Protein AF-A0AAU4J271-F1 (afdb_monomer_lite)

Radius of gyration: 18.23 Å; chains: 1; bounding box: 43×47×31 Å

pLDDT: mean 72.88, std 18.27, range [40.47, 92.31]

Secondary structure (DSSP, 8-state):
-------SSSSSTTS-----HHHHHHHHHHHHHH-SSHHHHHHHHHHTT------

Foldseek 3Di:
DDDDPPPDPPVVVCVPPDQDPVNLVVQLVVLVVPQPDDVSSVVSCVVVVVPPPDD

Sequence (55 aa):
MSAGRKQGSDHLVTAARQTTPEERVAASRLVLRKARDHDDLHLLLEVLGLNTQAE

Structure (mmCIF, N/CA/C/O backbone):
data_AF-A0AAU4J271-F1
#
_entry.id   AF-A0AAU4J271-F1
#
loop_
_atom_site.group_PDB
_atom_site.id
_atom_site.type_symbol
_atom_site.label_atom_id
_atom_site.label_alt_id
_atom_site.label_comp_id
_atom_site.label_asym_id
_atom_site.label_entity_id
_atom_site.label_seq_id
_atom_site.pdbx_PDB_ins_code
_atom_site.Cartn_x
_atom_site.Cartn_y
_atom_site.Cartn_z
_atom_site.occupancy
_atom_site.B_iso_or_equiv
_atom_site.auth_seq_id
_atom_site.auth_comp_id
_atom_site.auth_asym_id
_atom_site.auth_atom_id
_atom_site.pdbx_PDB_model_num
ATOM 1 N N . MET A 1 1 ? -28.633 -36.904 19.513 1.00 41.16 1 MET A N 1
ATOM 2 C CA . MET A 1 1 ? -28.237 -35.498 19.745 1.00 41.16 1 MET A CA 1
ATOM 3 C C . MET A 1 1 ? -26.812 -35.345 19.248 1.00 41.16 1 MET A C 1
ATOM 5 O O . MET A 1 1 ? -25.893 -35.804 19.910 1.00 41.16 1 MET A O 1
ATOM 9 N N . SER A 1 2 ? -26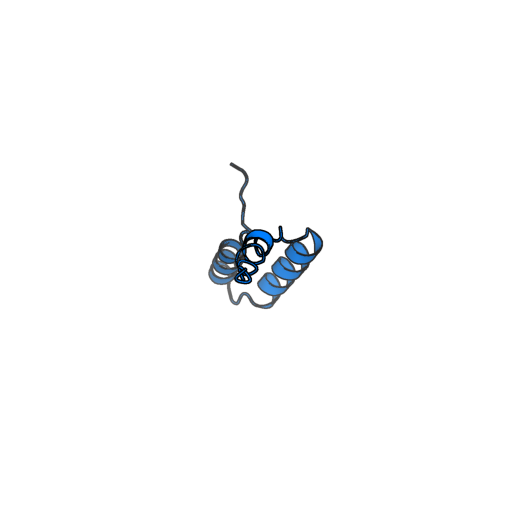.644 -34.834 18.031 1.00 44.06 2 SER A N 1
ATOM 10 C CA . SER A 1 2 ? -25.369 -34.862 17.307 1.00 44.06 2 SER A CA 1
ATOM 11 C C . SER A 1 2 ? -24.774 -33.457 17.288 1.00 44.06 2 SER A C 1
ATOM 13 O O . SER A 1 2 ? -25.416 -32.523 16.814 1.00 44.06 2 SER A O 1
ATOM 15 N N . ALA A 1 3 ? -23.571 -33.315 17.845 1.00 49.78 3 ALA A N 1
ATOM 16 C CA . ALA A 1 3 ? -22.838 -32.061 17.966 1.00 49.78 3 ALA A CA 1
ATOM 17 C C . ALA A 1 3 ? -22.568 -31.431 16.587 1.00 49.78 3 ALA A C 1
ATOM 19 O O . ALA A 1 3 ? -21.743 -31.912 15.807 1.00 49.78 3 ALA A O 1
ATOM 20 N N . GLY A 1 4 ? -23.269 -30.337 16.290 1.00 50.38 4 GLY A N 1
ATOM 21 C CA . GLY A 1 4 ? -23.057 -29.528 15.097 1.00 50.38 4 GLY A CA 1
ATOM 22 C C . GLY A 1 4 ? -21.798 -28.677 15.234 1.00 50.38 4 GLY A C 1
ATOM 23 O O . GLY A 1 4 ? -21.855 -27.552 15.717 1.00 50.38 4 GLY A O 1
ATOM 24 N N . ARG A 1 5 ? -20.655 -29.199 14.780 1.00 61.12 5 ARG A N 1
ATOM 25 C CA . ARG A 1 5 ? -19.443 -28.403 14.539 1.00 61.12 5 ARG A CA 1
ATOM 26 C C . ARG A 1 5 ? -19.666 -27.503 13.319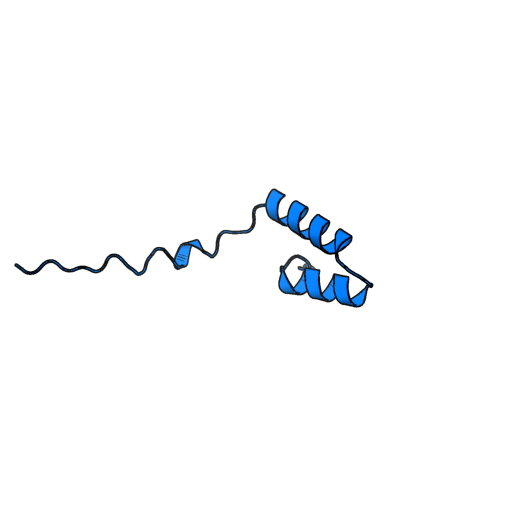 1.00 61.12 5 ARG A C 1
ATOM 28 O O . ARG A 1 5 ? -19.359 -27.887 12.197 1.00 61.12 5 ARG A O 1
ATOM 35 N N . LYS A 1 6 ? -20.213 -26.309 13.543 1.00 56.53 6 LYS A N 1
ATOM 36 C CA . LYS A 1 6 ? -20.168 -25.177 12.605 1.00 56.53 6 LYS A CA 1
ATOM 37 C C . LYS A 1 6 ? -19.506 -23.984 13.298 1.00 56.53 6 LYS A C 1
ATOM 39 O O . LYS A 1 6 ? -20.142 -22.976 13.561 1.00 56.53 6 LYS A O 1
ATOM 44 N N . GLN A 1 7 ? -18.229 -24.127 13.636 1.00 54.59 7 GLN A N 1
ATOM 45 C CA . GLN A 1 7 ? -17.404 -23.045 14.178 1.00 54.59 7 GLN A CA 1
ATOM 46 C C . GLN A 1 7 ? -16.117 -22.985 13.358 1.00 54.59 7 GLN A C 1
ATOM 48 O O . GLN A 1 7 ? -15.074 -23.484 13.758 1.00 54.59 7 GLN A O 1
ATOM 53 N N . GLY A 1 8 ? -16.232 -22.482 12.132 1.00 56.00 8 GLY A N 1
ATOM 54 C CA . GLY A 1 8 ? -15.109 -22.450 11.197 1.00 56.00 8 GLY A CA 1
ATOM 55 C C . GLY A 1 8 ? -15.298 -21.500 10.023 1.00 56.00 8 GLY A C 1
ATOM 56 O O . GLY A 1 8 ? -14.690 -21.727 8.987 1.00 56.00 8 GLY A O 1
ATOM 57 N N . SER A 1 9 ? -16.152 -20.476 10.146 1.00 53.16 9 SER A N 1
ATOM 58 C CA . SER A 1 9 ? -16.423 -19.569 9.021 1.00 53.16 9 SER A CA 1
ATOM 59 C C . SER A 1 9 ? -16.558 -18.082 9.372 1.00 53.16 9 SER A C 1
ATOM 61 O O . SER A 1 9 ? -16.900 -17.315 8.484 1.00 53.16 9 SER A O 1
ATOM 63 N N . ASP A 1 10 ? -16.240 -17.657 10.603 1.00 52.19 10 ASP A N 1
ATOM 64 C CA . ASP A 1 10 ? -16.284 -16.227 10.991 1.00 52.19 10 ASP A CA 1
ATOM 65 C C . ASP A 1 10 ? -14.900 -15.582 11.173 1.00 52.19 10 ASP A C 1
ATOM 67 O O . ASP A 1 10 ? -14.775 -14.361 11.238 1.00 52.19 10 ASP A O 1
ATOM 71 N N . HIS A 1 11 ? -13.821 -16.369 11.186 1.00 49.62 11 HIS A N 1
ATOM 72 C CA . HIS A 1 11 ? -12.466 -15.825 11.353 1.00 49.62 11 HIS A CA 1
ATOM 73 C C . HIS A 1 11 ? -11.833 -15.284 10.063 1.00 49.62 11 HIS A C 1
ATOM 75 O O . HIS A 1 11 ? -10.810 -14.612 10.135 1.00 49.62 11 HIS A O 1
ATOM 81 N N . LEU A 1 12 ? -12.438 -15.521 8.894 1.00 50.09 12 LEU A N 1
ATOM 82 C CA . LEU A 1 12 ? -11.955 -14.948 7.631 1.00 50.09 12 LEU A CA 1
ATOM 83 C C . LEU A 1 12 ? -12.550 -13.562 7.340 1.00 50.09 12 LEU A C 1
ATOM 85 O O . LEU A 1 12 ? -11.956 -12.793 6.592 1.00 50.09 12 LEU A O 1
ATOM 89 N N . VAL A 1 13 ? -13.666 -13.197 7.981 1.00 47.31 13 VAL A N 1
ATOM 90 C CA . VAL A 1 13 ? -14.318 -11.886 7.794 1.00 47.31 13 VAL A CA 1
ATOM 91 C C . VAL A 1 13 ? -13.560 -10.764 8.520 1.00 47.31 13 VAL A C 1
ATOM 93 O O . VAL A 1 13 ? -13.650 -9.600 8.147 1.00 47.31 13 VAL A O 1
ATOM 96 N N . THR A 1 14 ? -12.726 -11.103 9.506 1.00 47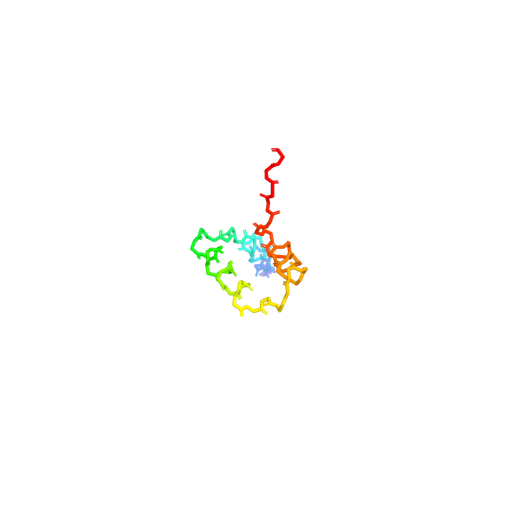.41 14 THR A N 1
ATOM 97 C CA . THR A 1 14 ? -11.893 -10.140 10.249 1.00 47.41 14 THR A CA 1
ATOM 98 C C . THR A 1 14 ? -10.460 -10.019 9.724 1.00 47.41 14 THR A C 1
ATOM 100 O O . THR A 1 14 ? -9.686 -9.235 10.267 1.00 47.41 14 THR A O 1
ATOM 103 N N . ALA A 1 15 ? -10.094 -10.733 8.651 1.00 46.72 15 ALA A N 1
ATOM 104 C CA . ALA A 1 15 ? -8.830 -10.510 7.939 1.00 46.72 15 ALA A CA 1
ATOM 105 C C . ALA A 1 15 ? -8.867 -9.249 7.054 1.00 46.72 15 ALA A C 1
ATOM 107 O O . ALA A 1 15 ? -7.819 -8.727 6.692 1.00 46.72 15 ALA A O 1
ATOM 108 N N . ALA A 1 16 ? -10.057 -8.688 6.806 1.00 48.31 16 ALA A N 1
ATOM 109 C CA . ALA A 1 16 ? -10.253 -7.312 6.346 1.00 48.31 16 ALA A CA 1
ATOM 110 C C . ALA A 1 16 ? -10.002 -6.299 7.484 1.00 48.31 16 ALA A C 1
ATOM 112 O O . ALA A 1 16 ? -10.743 -5.329 7.658 1.00 48.31 16 ALA A O 1
ATOM 113 N N . ARG A 1 17 ? -8.981 -6.556 8.314 1.00 56.97 17 ARG A N 1
ATOM 114 C CA . ARG A 1 17 ? -8.466 -5.600 9.289 1.00 56.97 17 ARG A CA 1
ATOM 115 C C . ARG A 1 17 ? -7.984 -4.403 8.493 1.00 56.97 17 ARG A C 1
ATOM 117 O O . ARG A 1 17 ? -6.955 -4.448 7.831 1.00 56.97 17 ARG A O 1
ATOM 124 N N . GLN A 1 18 ? -8.807 -3.369 8.539 1.00 59.75 18 GLN A N 1
ATOM 125 C CA . GLN A 1 18 ? -8.480 -2.000 8.202 1.00 59.75 18 GLN A CA 1
ATOM 126 C C . GLN A 1 18 ? -7.048 -1.737 8.671 1.00 59.75 18 GLN A C 1
ATOM 128 O O . GLN A 1 18 ? -6.795 -1.736 9.875 1.00 59.75 18 GLN A O 1
ATOM 133 N N . THR A 1 19 ? -6.114 -1.589 7.732 1.00 65.25 19 THR A N 1
ATOM 134 C CA . THR A 1 19 ? -4.734 -1.216 8.051 1.00 65.25 19 THR A CA 1
ATOM 135 C C . THR A 1 19 ? -4.786 0.029 8.925 1.00 65.25 19 THR A C 1
ATOM 137 O O . THR A 1 19 ? -5.376 1.042 8.510 1.00 65.25 19 THR A O 1
ATOM 140 N N . THR A 1 20 ? -4.225 -0.033 10.129 1.00 82.44 20 THR A N 1
ATOM 141 C CA . THR A 1 20 ? -4.241 1.128 11.022 1.00 82.44 20 THR A CA 1
ATOM 142 C C . THR A 1 20 ? -3.445 2.275 10.388 1.00 82.44 20 THR A C 1
ATOM 144 O O . THR A 1 20 ? -2.588 2.039 9.527 1.00 82.44 20 THR A O 1
ATOM 147 N N . PRO A 1 21 ? -3.701 3.544 10.754 1.00 83.25 21 PRO A N 1
ATOM 148 C CA . PRO A 1 21 ? -2.889 4.660 10.272 1.00 83.25 21 PRO A CA 1
ATOM 149 C C . PRO A 1 21 ? -1.384 4.439 10.475 1.00 83.25 21 PRO A C 1
ATOM 151 O O . PRO A 1 21 ? -0.586 4.761 9.596 1.00 83.25 21 PRO A O 1
ATOM 154 N N . GLU A 1 22 ? -0.996 3.829 11.592 1.00 84.75 22 GLU A N 1
ATOM 155 C CA . GLU A 1 22 ? 0.391 3.517 11.931 1.00 84.75 22 GLU A CA 1
ATOM 156 C C . GLU A 1 22 ? 0.978 2.448 11.001 1.00 84.75 22 GLU A C 1
ATOM 158 O O . GLU A 1 22 ? 2.108 2.589 10.527 1.00 84.75 22 GLU A O 1
ATOM 163 N N . GLU A 1 23 ? 0.205 1.405 10.692 1.00 85.19 23 GLU A N 1
ATOM 164 C CA . GLU A 1 23 ? 0.596 0.357 9.748 1.00 85.19 23 GLU A CA 1
ATOM 165 C C . GLU A 1 23 ? 0.764 0.913 8.334 1.00 85.19 23 GLU A C 1
ATOM 167 O O . GLU A 1 23 ? 1.741 0.578 7.663 1.00 85.19 23 GLU A O 1
ATOM 172 N N . ARG A 1 24 ? -0.113 1.831 7.904 1.00 84.31 24 ARG A N 1
ATOM 173 C CA . ARG A 1 24 ? 0.043 2.521 6.615 1.00 84.31 24 ARG A CA 1
ATOM 174 C C . ARG A 1 24 ? 1.335 3.329 6.565 1.00 84.31 24 ARG A C 1
ATOM 176 O O . ARG A 1 24 ? 2.069 3.235 5.590 1.00 84.31 24 ARG A O 1
ATOM 183 N N . VAL A 1 25 ? 1.661 4.070 7.627 1.00 88.00 25 VAL A N 1
ATOM 184 C CA . VAL A 1 25 ? 2.916 4.841 7.705 1.00 88.00 25 VAL A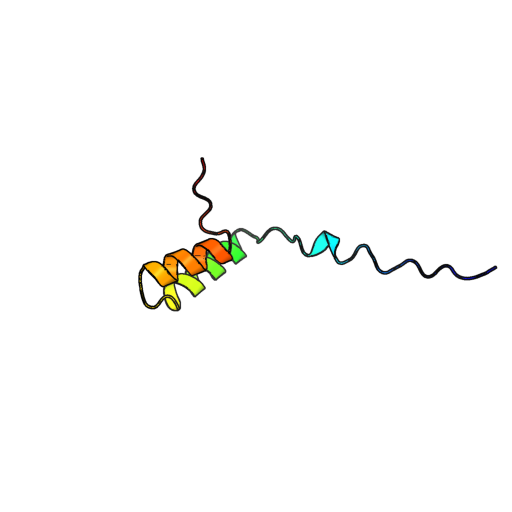 CA 1
ATOM 185 C C . VAL A 1 25 ? 4.140 3.923 7.665 1.00 88.00 25 VAL A C 1
ATOM 187 O O . VAL A 1 25 ? 5.113 4.218 6.966 1.00 88.00 25 VAL A O 1
ATOM 190 N N . ALA A 1 26 ? 4.114 2.807 8.396 1.00 88.38 26 ALA A N 1
ATOM 191 C CA . ALA A 1 26 ? 5.192 1.823 8.374 1.00 88.38 26 ALA A CA 1
ATOM 192 C C . ALA A 1 26 ? 5.358 1.193 6.982 1.00 88.38 26 ALA A C 1
ATOM 194 O O . ALA A 1 26 ? 6.484 1.078 6.492 1.00 88.38 26 ALA A O 1
ATOM 195 N N . ALA A 1 27 ? 4.248 0.856 6.325 1.00 86.94 27 ALA A N 1
ATOM 196 C CA . ALA A 1 27 ? 4.228 0.325 4.970 1.00 86.94 27 ALA A CA 1
ATOM 197 C C . ALA A 1 27 ? 4.780 1.340 3.954 1.00 86.94 27 ALA A C 1
ATOM 199 O O . ALA A 1 27 ? 5.693 1.001 3.204 1.00 86.94 27 ALA A O 1
ATOM 200 N N . SER A 1 28 ? 4.353 2.608 3.998 1.00 87.44 28 SER A N 1
ATOM 201 C CA . SER A 1 28 ? 4.905 3.671 3.144 1.00 87.44 28 SER A CA 1
ATOM 202 C C . SER A 1 28 ? 6.417 3.834 3.331 1.00 87.44 28 SER A C 1
ATOM 204 O O . SER A 1 28 ? 7.157 3.942 2.356 1.00 87.44 28 SER A O 1
ATOM 206 N N . ARG A 1 29 ? 6.911 3.800 4.576 1.00 91.50 29 ARG A N 1
ATOM 207 C CA . ARG A 1 29 ? 8.357 3.872 4.862 1.00 91.50 29 ARG A CA 1
ATOM 208 C C . ARG A 1 29 ? 9.118 2.670 4.313 1.00 91.50 29 ARG A C 1
ATOM 210 O O . ARG A 1 29 ? 10.240 2.826 3.832 1.00 91.50 29 ARG A O 1
ATOM 217 N N . LEU A 1 30 ? 8.533 1.477 4.401 1.00 90.75 30 LEU A N 1
ATOM 218 C CA . LEU A 1 30 ? 9.134 0.265 3.856 1.00 90.75 30 LEU A CA 1
ATOM 219 C C . LEU A 1 30 ? 9.246 0.348 2.333 1.00 90.75 30 LEU A C 1
ATOM 221 O O . LEU A 1 30 ? 10.314 0.053 1.798 1.00 90.75 30 LEU A O 1
ATOM 225 N N . VAL A 1 31 ? 8.181 0.791 1.663 1.00 91.44 31 VAL A N 1
ATOM 226 C CA . VAL A 1 31 ? 8.160 0.979 0.211 1.00 91.44 31 VAL A CA 1
ATOM 227 C C . VAL A 1 31 ? 9.212 1.996 -0.221 1.00 91.44 31 VAL A C 1
ATOM 229 O O . VAL A 1 31 ? 10.054 1.665 -1.048 1.00 91.44 31 VAL A O 1
ATOM 232 N N . LEU A 1 32 ? 9.260 3.178 0.403 1.00 90.38 32 LEU A N 1
ATOM 233 C CA . LEU A 1 32 ? 10.262 4.205 0.082 1.00 90.38 32 LEU A CA 1
ATOM 234 C C . LEU A 1 32 ? 11.705 3.711 0.259 1.00 90.38 32 LEU A C 1
ATOM 236 O O . LEU A 1 32 ? 12.601 4.140 -0.459 1.00 90.38 32 LEU A O 1
ATOM 240 N N . ARG A 1 33 ? 11.947 2.804 1.211 1.00 92.12 33 ARG A N 1
ATOM 241 C CA . ARG A 1 33 ? 13.274 2.215 1.437 1.00 92.12 33 ARG A CA 1
ATOM 242 C C . ARG A 1 33 ? 13.632 1.126 0.420 1.00 92.12 33 ARG A C 1
ATOM 244 O O . ARG A 1 33 ? 14.814 0.820 0.261 1.00 92.12 33 ARG A O 1
ATOM 251 N N . LYS A 1 34 ? 12.640 0.460 -0.170 1.00 89.94 34 LYS A N 1
ATOM 252 C CA . LYS A 1 34 ? 12.830 -0.728 -1.016 1.00 89.94 34 LYS A CA 1
ATOM 253 C C . LYS A 1 34 ? 12.680 -0.455 -2.503 1.00 89.94 34 LYS A C 1
ATOM 255 O O . LYS A 1 34 ? 13.279 -1.20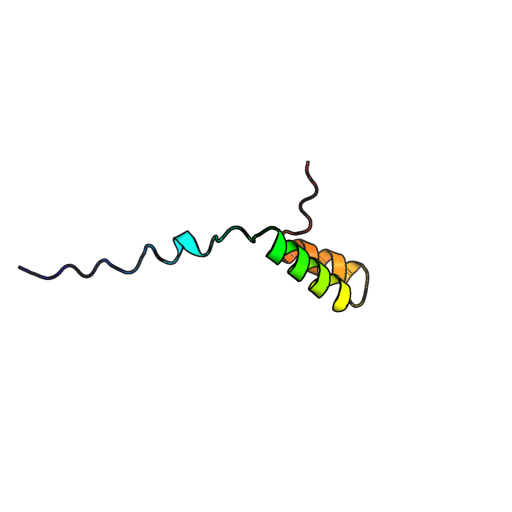6 -3.271 1.00 89.94 34 LYS A O 1
ATOM 260 N N . ALA A 1 35 ? 11.941 0.588 -2.865 1.00 90.19 35 ALA A N 1
ATOM 261 C CA . ALA A 1 35 ? 11.765 1.009 -4.240 1.00 90.19 35 ALA A CA 1
ATOM 262 C C . ALA A 1 35 ? 13.122 1.299 -4.885 1.00 90.19 35 ALA A C 1
ATOM 264 O O . ALA A 1 35 ? 13.959 2.010 -4.321 1.00 90.19 35 ALA A O 1
ATOM 265 N N . ARG A 1 36 ? 13.351 0.704 -6.052 1.00 90.50 36 ARG A N 1
ATOM 266 C CA . ARG A 1 36 ? 14.597 0.881 -6.815 1.00 90.50 36 ARG A CA 1
ATOM 267 C C . ARG A 1 36 ? 14.535 2.077 -7.755 1.00 90.50 36 ARG A C 1
ATOM 269 O O . ARG A 1 36 ? 15.564 2.684 -8.037 1.00 90.50 36 ARG A O 1
ATOM 276 N N . ASP A 1 37 ? 13.332 2.404 -8.200 1.00 92.31 37 ASP A N 1
ATOM 277 C CA . ASP A 1 37 ? 13.015 3.503 -9.094 1.00 92.31 37 ASP A CA 1
ATOM 278 C C . ASP A 1 37 ? 11.583 4.000 -8.829 1.00 92.31 37 ASP A C 1
ATOM 280 O O . ASP A 1 37 ? 10.894 3.550 -7.907 1.00 92.31 37 ASP A O 1
ATOM 284 N N . HIS A 1 38 ? 11.168 4.999 -9.602 1.00 88.44 38 HIS A N 1
ATOM 285 C CA . HIS A 1 38 ? 9.873 5.646 -9.438 1.00 88.44 38 HIS A CA 1
ATOM 286 C C . HIS A 1 38 ? 8.700 4.734 -9.831 1.00 88.44 38 HIS A C 1
ATOM 288 O O . HIS A 1 38 ? 7.644 4.799 -9.205 1.00 88.44 38 HIS A O 1
ATOM 294 N N . ASP A 1 39 ? 8.884 3.856 -10.814 1.00 89.31 39 ASP A N 1
ATOM 295 C CA . ASP A 1 39 ? 7.827 2.961 -11.288 1.00 89.31 39 ASP A CA 1
ATOM 296 C C . ASP A 1 39 ? 7.582 1.835 -10.271 1.00 89.31 39 ASP A C 1
ATOM 298 O O . ASP A 1 39 ? 6.439 1.522 -9.935 1.00 89.31 39 ASP A O 1
ATOM 302 N N . ASP A 1 40 ? 8.658 1.298 -9.692 1.00 89.31 40 ASP A N 1
ATOM 303 C CA . ASP A 1 40 ? 8.633 0.325 -8.597 1.00 89.31 40 ASP A CA 1
ATOM 304 C C . ASP A 1 40 ? 7.967 0.912 -7.340 1.00 89.31 40 ASP A C 1
ATOM 306 O O . ASP A 1 40 ? 7.137 0.267 -6.698 1.00 89.31 40 ASP A O 1
ATOM 310 N N . LEU A 1 41 ? 8.250 2.181 -7.017 1.00 90.00 41 LEU A N 1
ATOM 311 C CA . LEU A 1 41 ? 7.560 2.910 -5.948 1.00 90.00 41 LEU A CA 1
ATOM 312 C C . LEU A 1 41 ? 6.044 2.967 -6.193 1.00 90.00 41 LEU A C 1
ATOM 314 O O . LEU A 1 41 ? 5.268 2.658 -5.286 1.00 90.00 41 LEU A O 1
ATOM 318 N N . HIS A 1 42 ? 5.622 3.343 -7.401 1.00 88.50 42 HIS A N 1
ATOM 319 C CA . HIS A 1 42 ? 4.207 3.426 -7.759 1.00 88.50 42 HIS A CA 1
ATOM 320 C C . HIS A 1 42 ? 3.500 2.075 -7.635 1.00 88.50 42 HIS A C 1
ATOM 322 O O . HIS A 1 42 ? 2.462 1.991 -6.975 1.00 88.50 42 HIS A O 1
ATOM 328 N N . LEU A 1 43 ? 4.094 1.018 -8.190 1.00 90.12 43 LEU A N 1
ATOM 329 C CA . LEU A 1 43 ? 3.542 -0.335 -8.147 1.00 90.12 43 LEU A CA 1
ATOM 330 C C . LEU A 1 43 ? 3.389 -0.841 -6.705 1.00 90.12 43 LEU A C 1
ATOM 332 O O . LEU A 1 43 ? 2.357 -1.402 -6.334 1.00 90.12 43 LEU A O 1
ATOM 336 N N . LEU A 1 44 ? 4.393 -0.608 -5.858 1.00 88.19 44 LEU A N 1
ATOM 337 C CA . LEU A 1 44 ? 4.357 -1.020 -4.456 1.00 88.19 44 LEU A CA 1
ATOM 338 C C . LEU A 1 44 ? 3.307 -0.251 -3.639 1.00 88.19 44 LEU A C 1
ATOM 340 O O . LEU A 1 44 ? 2.653 -0.840 -2.777 1.00 88.19 44 LEU A O 1
ATOM 344 N N . LEU A 1 45 ? 3.124 1.047 -3.895 1.00 89.12 45 LEU A N 1
ATOM 345 C CA . LEU A 1 45 ? 2.076 1.838 -3.242 1.00 89.12 45 LEU A CA 1
ATOM 346 C C . LEU A 1 45 ? 0.671 1.417 -3.695 1.00 89.12 45 LEU A C 1
ATOM 348 O O . LEU A 1 45 ? -0.248 1.409 -2.876 1.00 89.12 45 LEU A O 1
ATOM 352 N N . GLU A 1 46 ? 0.500 1.054 -4.966 1.00 89.06 46 GLU A N 1
ATOM 353 C CA . GLU A 1 46 ? -0.771 0.585 -5.527 1.00 89.06 46 GLU A CA 1
ATOM 354 C C . GLU A 1 46 ? -1.182 -0.779 -4.959 1.00 89.06 46 GLU A C 1
ATOM 356 O O . GLU A 1 46 ? -2.293 -0.919 -4.450 1.00 89.06 46 GLU A O 1
ATOM 361 N N . VAL A 1 47 ? -0.270 -1.759 -4.938 1.00 86.44 47 VAL A N 1
ATOM 362 C CA . VAL A 1 47 ? -0.527 -3.103 -4.378 1.00 86.44 47 VAL A CA 1
ATOM 363 C C . VAL A 1 47 ? -0.920 -3.044 -2.900 1.00 86.44 47 VAL A C 1
ATOM 365 O O . VAL A 1 47 ? -1.731 -3.843 -2.434 1.00 86.44 47 VAL A O 1
ATOM 368 N N . LEU A 1 48 ? -0.361 -2.090 -2.154 1.00 85.69 48 LEU A N 1
ATOM 369 C CA . LEU A 1 48 ? -0.682 -1.884 -0.742 1.00 85.69 48 LEU A CA 1
ATOM 370 C C . LEU A 1 48 ? -1.925 -1.011 -0.518 1.00 85.69 48 LEU A C 1
ATOM 372 O O . LEU A 1 48 ? -2.276 -0.756 0.634 1.00 85.69 48 LEU A O 1
ATOM 376 N N . GLY A 1 49 ? -2.575 -0.522 -1.579 1.00 84.75 49 GLY A N 1
ATOM 377 C CA . GLY A 1 49 ? -3.716 0.388 -1.471 1.00 84.75 49 GLY A CA 1
ATOM 378 C C . GLY A 1 49 ? -3.366 1.715 -0.790 1.00 84.75 49 GLY A C 1
ATOM 379 O O . GLY A 1 49 ? -4.230 2.356 -0.200 1.00 84.75 49 GLY A O 1
ATOM 380 N N . LEU A 1 50 ? -2.091 2.116 -0.825 1.00 82.38 50 LEU A N 1
ATOM 381 C 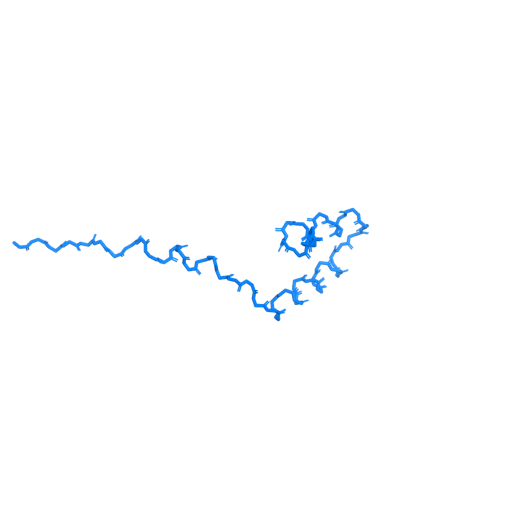CA . LEU A 1 50 ? -1.593 3.374 -0.261 1.00 82.38 50 LEU A CA 1
ATOM 382 C C . LEU A 1 50 ? -1.684 4.525 -1.267 1.00 82.38 50 LEU A C 1
ATOM 384 O O . LEU A 1 50 ? -1.621 5.687 -0.872 1.00 82.38 50 LEU A O 1
ATOM 388 N N . ASN A 1 51 ? -1.845 4.206 -2.553 1.00 78.00 51 ASN A N 1
ATOM 389 C CA . ASN A 1 51 ? -2.095 5.167 -3.620 1.00 78.00 51 ASN A CA 1
ATOM 390 C C . ASN A 1 51 ? -3.604 5.339 -3.869 1.00 78.00 51 ASN A C 1
ATOM 392 O O . ASN A 1 51 ? -4.087 5.188 -4.986 1.00 78.00 51 ASN A O 1
ATOM 396 N N . THR A 1 52 ? -4.374 5.621 -2.817 1.00 63.91 52 THR A N 1
ATOM 397 C CA . THR A 1 52 ? -5.747 6.112 -2.973 1.00 63.91 52 THR A CA 1
ATOM 398 C C . THR A 1 52 ? -5.665 7.596 -3.301 1.00 63.91 52 THR A C 1
ATOM 400 O O . THR A 1 52 ? -5.741 8.443 -2.408 1.00 63.91 52 THR A O 1
ATOM 403 N N . GLN A 1 53 ? -5.446 7.929 -4.573 1.00 58.41 53 GLN A N 1
ATOM 404 C CA . GLN A 1 53 ? -5.833 9.253 -5.043 1.00 58.41 53 GLN A CA 1
ATOM 405 C C . GLN A 1 53 ? -7.342 9.349 -4.809 1.00 58.41 53 GLN A C 1
ATOM 407 O O . GLN A 1 53 ? -8.103 8.536 -5.327 1.00 58.41 53 GLN A O 1
ATOM 412 N N . ALA A 1 54 ? -7.738 10.254 -3.915 1.00 45.94 54 ALA A N 1
ATOM 413 C CA . ALA A 1 54 ? -9.128 10.632 -3.765 1.00 45.94 54 ALA A CA 1
ATOM 414 C C . ALA A 1 54 ? -9.599 11.159 -5.126 1.00 45.94 54 ALA A C 1
ATOM 416 O O . ALA A 1 54 ? -9.040 12.144 -5.610 1.00 45.94 54 ALA A O 1
ATOM 417 N N . GLU A 1 55 ? -10.549 10.464 -5.750 1.00 40.47 55 GLU A N 1
ATOM 418 C CA . GLU A 1 55 ? -11.440 11.102 -6.725 1.00 40.47 55 GLU A CA 1
ATOM 419 C C . GLU A 1 55 ? -12.177 12.281 -6.075 1.00 40.47 55 GLU A C 1
ATOM 421 O O . GLU A 1 55 ? -12.516 12.185 -4.868 1.00 40.47 55 GLU A O 1
#